Protein AF-A0A7J4HQZ3-F1 (afdb_monomer_lite)

Secondary structure (DSSP, 8-state):
-----------EEESSSSS-EEEEEEEB--TTEEEEEEEEEETTEEEEEEEETT-B-TTEEETTS-TTPBP-PPPBT-EEEEEEES--SEEEEEEEETTSPBPS--EEEEPPSS-------

Foldseek 3Di:
DQDFDFPFPAWDWDVVDVQIKTKTKGAGQDQQFQWKWKWFAADPDIDIDTAGAQDFDQFKDWVVDDRRGGGHDAHNGGMTMMMGGDDGQKIWMWTQGPVRDTDPDIDMDGHDNDPPPPPDD

Radius of gyration: 13.87 Å; chains: 1; bounding box: 31×38×41 Å

pLDDT: mean 76.08, std 18.6, range [30.22, 95.75]

Structure (mmCIF, N/CA/C/O backbone):
data_AF-A0A7J4HQZ3-F1
#
_entry.id   AF-A0A7J4HQZ3-F1
#
loop_
_atom_site.group_PDB
_atom_site.id
_atom_site.type_symbol
_atom_site.label_atom_id
_atom_site.label_alt_id
_atom_site.label_comp_id
_atom_site.label_asym_id
_atom_site.label_entity_id
_atom_site.label_seq_id
_atom_site.pdbx_PDB_ins_code
_atom_site.Cartn_x
_atom_site.Cartn_y
_atom_site.Cartn_z
_atom_site.occupancy
_atom_site.B_iso_or_equiv
_atom_site.auth_seq_id
_atom_site.auth_comp_id
_atom_site.auth_asym_id
_atom_site.auth_atom_id
_atom_site.pdbx_PDB_model_num
ATOM 1 N N . MET A 1 1 ? -3.079 -2.975 22.757 1.00 40.00 1 MET A N 1
ATOM 2 C CA . MET A 1 1 ? -2.138 -3.066 21.624 1.00 40.00 1 MET A CA 1
ATOM 3 C C . MET A 1 1 ? -2.980 -3.379 20.408 1.00 40.00 1 MET A C 1
ATOM 5 O O . MET A 1 1 ? -3.434 -4.507 20.270 1.00 40.00 1 MET A O 1
ATOM 9 N N . GLU A 1 2 ? -3.324 -2.359 19.632 1.00 39.59 2 GLU A N 1
ATOM 10 C CA . GLU A 1 2 ? -4.151 -2.498 18.432 1.00 39.59 2 GLU A CA 1
ATOM 11 C C . GLU A 1 2 ? -3.249 -3.001 17.310 1.00 39.59 2 GLU A C 1
ATOM 13 O O . GLU A 1 2 ? -2.465 -2.250 16.744 1.00 39.59 2 GLU A O 1
ATOM 18 N N . ARG A 1 3 ? -3.268 -4.312 17.083 1.00 42.25 3 ARG A N 1
ATOM 19 C CA . ARG A 1 3 ? -2.377 -4.977 16.138 1.00 42.25 3 ARG A CA 1
ATOM 20 C C . ARG A 1 3 ? -3.155 -5.220 14.851 1.00 42.25 3 ARG A C 1
ATOM 22 O O . ARG A 1 3 ? -4.202 -5.860 14.901 1.00 42.25 3 ARG A O 1
ATOM 29 N N . LEU A 1 4 ? -2.665 -4.732 13.713 1.00 45.31 4 LEU A N 1
ATOM 30 C CA . LEU A 1 4 ? -3.078 -5.311 12.437 1.00 45.31 4 LEU A CA 1
ATOM 31 C C . LEU A 1 4 ? -2.386 -6.663 12.317 1.00 45.31 4 LEU A C 1
ATOM 33 O O . LEU A 1 4 ? -1.161 -6.740 12.385 1.00 45.31 4 LEU A O 1
ATOM 37 N N . HIS A 1 5 ? -3.156 -7.725 12.119 1.00 42.53 5 HIS A N 1
ATOM 38 C CA . HIS A 1 5 ? -2.634 -8.868 11.394 1.00 42.53 5 HIS A CA 1
ATOM 39 C C . HIS A 1 5 ? -2.845 -8.607 9.917 1.00 42.53 5 HIS A C 1
ATOM 41 O O . HIS A 1 5 ? -3.946 -8.772 9.387 1.00 42.53 5 HIS A O 1
ATOM 47 N N . PHE A 1 6 ? -1.769 -8.242 9.234 1.00 47.94 6 PHE A N 1
ATOM 48 C CA . PHE A 1 6 ? -1.767 -8.437 7.809 1.00 47.94 6 PHE A CA 1
ATOM 49 C C . PHE A 1 6 ? -1.599 -9.934 7.546 1.00 47.94 6 PHE A C 1
ATOM 51 O O . PHE A 1 6 ? -0.549 -10.528 7.791 1.00 47.94 6 PHE A O 1
ATOM 58 N N . LEU A 1 7 ? -2.641 -10.564 7.008 1.00 41.91 7 LEU A N 1
ATOM 59 C CA . LEU A 1 7 ? -2.439 -11.771 6.219 1.00 41.91 7 LEU A CA 1
ATOM 60 C C . LEU A 1 7 ? -1.765 -11.316 4.925 1.00 41.91 7 LEU A C 1
ATOM 62 O O . LEU A 1 7 ? -2.428 -11.034 3.929 1.00 41.91 7 LEU A O 1
ATOM 66 N N . LEU A 1 8 ? -0.441 -11.176 4.978 1.00 44.50 8 LEU A N 1
ATOM 67 C CA . LEU A 1 8 ? 0.420 -10.846 3.846 1.00 44.50 8 LEU A CA 1
ATOM 68 C C . LEU A 1 8 ? 0.508 -12.064 2.930 1.00 44.50 8 LEU A C 1
ATOM 70 O O . LEU A 1 8 ? 1.535 -12.723 2.804 1.00 44.50 8 LEU A O 1
ATOM 74 N N . GLY A 1 9 ? -0.633 -12.409 2.340 1.00 43.25 9 GLY A N 1
ATOM 75 C CA . GLY A 1 9 ? -0.758 -13.455 1.349 1.00 43.25 9 GLY A CA 1
ATOM 76 C C . GLY A 1 9 ? -0.069 -13.001 0.074 1.00 43.25 9 GLY A C 1
ATOM 77 O O . GLY A 1 9 ? -0.637 -12.220 -0.683 1.00 43.25 9 GLY A O 1
ATOM 78 N N . TYR A 1 10 ? 1.147 -13.512 -0.115 1.00 45.81 10 TYR A N 1
ATOM 79 C CA . TYR A 1 10 ? 1.877 -13.632 -1.376 1.00 45.81 10 TYR A CA 1
ATOM 80 C C . TYR A 1 10 ? 2.009 -12.326 -2.170 1.00 45.81 10 TYR A C 1
ATOM 82 O O . TYR A 1 10 ? 1.184 -11.993 -3.020 1.00 45.81 10 TYR A O 1
ATOM 90 N N . THR A 1 11 ? 3.110 -11.606 -1.946 1.00 49.81 11 THR A N 1
ATOM 91 C CA . THR A 1 11 ? 3.535 -10.573 -2.894 1.00 49.81 11 THR A CA 1
ATOM 92 C C . THR A 1 11 ? 4.030 -11.240 -4.160 1.00 49.81 11 THR A C 1
ATOM 94 O O . THR A 1 11 ? 4.959 -12.049 -4.118 1.00 49.81 11 THR A O 1
ATOM 97 N N . CYS A 1 12 ? 3.417 -10.881 -5.276 1.00 50.69 12 CYS A N 1
ATOM 98 C CA . CYS A 1 12 ? 3.777 -11.391 -6.580 1.00 50.69 12 CYS A CA 1
ATOM 99 C C . CYS A 1 12 ? 4.230 -10.236 -7.459 1.00 50.69 12 CYS A C 1
ATOM 101 O O . CYS A 1 12 ? 3.428 -9.374 -7.819 1.00 50.69 12 CYS A O 1
ATOM 103 N N . THR A 1 13 ? 5.516 -10.214 -7.794 1.00 52.88 13 THR A N 1
ATOM 104 C CA . THR A 1 13 ? 6.040 -9.365 -8.859 1.00 52.88 13 THR A CA 1
ATOM 105 C C . THR A 1 13 ? 5.859 -10.103 -10.169 1.00 52.88 13 THR A C 1
ATOM 107 O O . THR A 1 13 ? 6.473 -11.145 -10.397 1.00 52.88 13 THR A O 1
ATOM 110 N N . ASN A 1 14 ? 4.999 -9.578 -11.036 1.00 55.34 14 ASN A N 1
ATOM 111 C CA . ASN A 1 14 ? 4.930 -10.066 -12.402 1.00 55.34 14 ASN A CA 1
ATOM 112 C C . ASN A 1 14 ? 5.840 -9.167 -13.245 1.00 55.34 14 ASN A C 1
ATOM 114 O O . ASN A 1 14 ? 5.497 -8.029 -13.555 1.00 55.34 14 ASN A O 1
ATOM 118 N N . ILE A 1 15 ? 7.048 -9.657 -13.523 1.00 53.16 15 ILE A N 1
ATOM 119 C CA . ILE A 1 15 ? 8.062 -8.947 -14.321 1.00 53.16 15 ILE A CA 1
ATOM 120 C C . ILE A 1 15 ? 7.778 -9.124 -15.830 1.00 53.16 15 ILE A C 1
ATOM 122 O O . ILE A 1 15 ? 8.295 -8.371 -16.648 1.00 53.16 15 ILE A O 1
ATOM 126 N N . GLU A 1 16 ? 6.913 -10.078 -16.199 1.00 53.00 16 GLU A N 1
ATOM 127 C CA . GLU A 1 16 ? 6.548 -10.400 -17.589 1.00 53.00 16 GLU A CA 1
ATOM 128 C C . GLU A 1 16 ? 5.474 -9.453 -18.154 1.00 53.00 16 GLU A C 1
ATOM 130 O O . GLU A 1 16 ? 5.270 -9.386 -19.367 1.00 53.00 16 GLU A O 1
ATOM 135 N N . VAL A 1 17 ? 4.767 -8.711 -17.293 1.00 60.19 17 VAL A N 1
ATOM 136 C CA . VAL A 1 17 ? 3.854 -7.649 -17.733 1.00 60.19 17 VAL A CA 1
ATOM 137 C C . VAL A 1 17 ? 4.650 -6.375 -18.004 1.00 60.19 17 VAL A C 1
ATOM 139 O O . VAL A 1 17 ? 5.515 -5.988 -17.226 1.00 60.19 17 VAL A O 1
ATOM 142 N N . SER A 1 18 ? 4.362 -5.721 -19.128 1.00 58.22 18 SER A N 1
ATOM 143 C CA . SER A 1 18 ? 4.899 -4.401 -19.461 1.00 58.22 18 SER A CA 1
ATOM 144 C C . SER A 1 18 ? 3.758 -3.383 -19.381 1.00 58.22 18 SER A C 1
ATOM 146 O O . SER A 1 18 ? 2.871 -3.429 -20.239 1.00 58.22 18 SER A O 1
ATOM 148 N N . PRO A 1 19 ? 3.756 -2.464 -18.399 1.00 69.00 19 PRO A N 1
ATOM 149 C CA . PRO A 1 19 ? 4.788 -2.245 -17.376 1.00 69.00 19 PRO A CA 1
ATOM 150 C C . PRO A 1 19 ? 4.761 -3.293 -16.242 1.00 69.00 19 PRO A C 1
ATOM 152 O O . PRO A 1 19 ? 3.703 -3.880 -15.997 1.00 69.00 19 PRO A O 1
ATOM 155 N N . PRO A 1 20 ? 5.893 -3.513 -15.539 1.00 79.00 20 PRO A N 1
ATOM 156 C CA . PRO A 1 20 ? 5.972 -4.481 -14.447 1.00 79.00 20 PRO A CA 1
ATOM 157 C C . PRO A 1 20 ? 5.061 -4.069 -13.294 1.00 79.00 20 PRO A C 1
ATOM 159 O O . PRO A 1 20 ? 4.883 -2.876 -13.042 1.00 79.00 20 PRO A O 1
ATOM 162 N N . LEU A 1 21 ? 4.499 -5.048 -12.584 1.00 83.50 21 LEU A N 1
ATOM 163 C CA . LEU A 1 21 ? 3.534 -4.807 -11.510 1.00 83.50 21 LEU A CA 1
ATOM 164 C C . LEU A 1 21 ? 3.944 -5.502 -10.213 1.00 83.50 21 LEU A C 1
ATOM 166 O O . LEU A 1 21 ? 4.434 -6.635 -10.223 1.00 83.50 21 LEU A O 1
ATOM 170 N N . THR A 1 22 ? 3.638 -4.849 -9.097 1.00 84.62 22 THR A N 1
ATOM 171 C CA . THR A 1 22 ? 3.772 -5.390 -7.744 1.00 84.62 22 THR A CA 1
ATOM 172 C C . THR A 1 22 ? 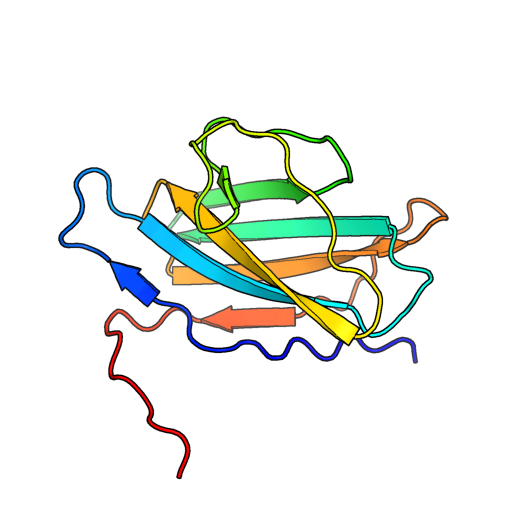2.390 -5.508 -7.113 1.00 84.62 22 THR A C 1
ATOM 174 O O . 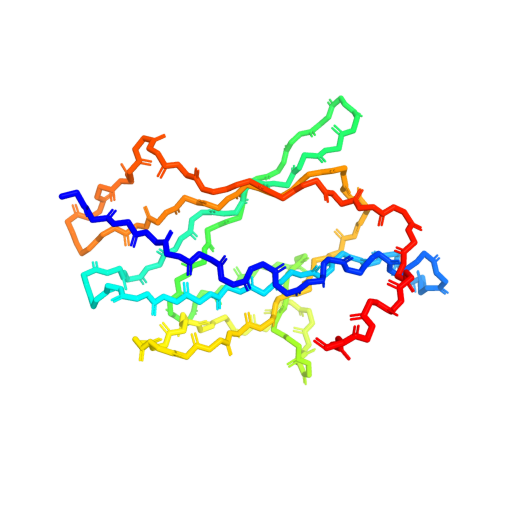THR A 1 22 ? 1.658 -4.524 -7.048 1.00 84.62 22 THR A O 1
ATOM 177 N N . ALA A 1 23 ? 2.023 -6.697 -6.633 1.00 85.19 23 ALA A N 1
ATOM 178 C CA . ALA A 1 23 ? 0.761 -6.916 -5.928 1.00 85.19 23 ALA A CA 1
ATOM 179 C C . ALA A 1 23 ? 0.977 -7.237 -4.442 1.00 85.19 23 ALA A C 1
ATOM 181 O O . ALA A 1 23 ? 1.923 -7.942 -4.093 1.00 85.19 23 ALA A O 1
ATOM 182 N N . PHE A 1 24 ? 0.079 -6.757 -3.581 1.00 83.56 24 PHE A N 1
ATOM 183 C CA . PHE A 1 24 ? 0.043 -7.065 -2.148 1.00 83.56 24 PHE A CA 1
ATOM 184 C C . PHE A 1 24 ? -1.401 -7.078 -1.633 1.00 83.56 24 PHE A C 1
ATOM 186 O O . PHE A 1 24 ? -2.275 -6.411 -2.185 1.00 83.56 24 PHE A O 1
ATOM 193 N N . SER A 1 25 ? -1.659 -7.833 -0.566 1.00 86.00 25 SER A N 1
ATOM 194 C CA . SER A 1 25 ? -2.988 -7.936 0.046 1.00 86.00 25 SER A CA 1
ATOM 195 C C . SER A 1 25 ? -2.996 -7.341 1.448 1.00 86.00 25 SER A C 1
ATOM 197 O O . SER A 1 25 ? -2.055 -7.530 2.216 1.00 86.00 25 SER A O 1
ATOM 199 N N . VAL A 1 26 ? -4.074 -6.633 1.780 1.00 85.62 26 VAL A N 1
ATOM 200 C CA . VAL A 1 26 ? -4.290 -6.009 3.089 1.00 85.62 26 VAL A CA 1
ATOM 201 C C . VAL A 1 26 ? -5.538 -6.602 3.722 1.00 85.62 26 VAL A C 1
ATOM 203 O O . VAL A 1 26 ? -6.586 -6.679 3.077 1.00 85.62 26 VAL A O 1
ATOM 206 N N . ARG A 1 27 ? -5.416 -6.980 4.996 1.00 85.12 27 ARG A N 1
ATOM 207 C CA . ARG A 1 27 ? -6.530 -7.345 5.870 1.00 85.12 27 ARG A CA 1
ATOM 208 C C . ARG A 1 27 ? -6.597 -6.364 7.025 1.00 85.12 27 ARG A C 1
ATOM 210 O O . ARG A 1 27 ? -5.576 -6.078 7.643 1.00 85.12 27 ARG A O 1
ATOM 217 N N . ILE A 1 28 ? -7.795 -5.888 7.328 1.00 83.50 28 ILE A N 1
ATOM 218 C CA . ILE A 1 28 ? -8.043 -5.027 8.482 1.00 83.50 28 ILE A CA 1
ATOM 219 C C . ILE A 1 28 ? -8.751 -5.850 9.554 1.00 83.50 28 ILE A C 1
ATOM 221 O O . ILE A 1 28 ? -9.775 -6.467 9.286 1.00 83.50 28 ILE A O 1
ATOM 225 N N . GLU A 1 29 ? -8.215 -5.871 10.775 1.00 80.25 29 GLU A N 1
ATOM 226 C CA . GLU A 1 29 ? -8.843 -6.558 11.921 1.00 80.25 29 GLU A CA 1
ATOM 227 C C . GLU A 1 29 ? -9.414 -5.589 12.967 1.00 80.25 29 GLU A C 1
ATOM 229 O O . GLU A 1 29 ? -10.106 -6.014 13.888 1.00 80.25 29 GLU A O 1
ATOM 234 N N . ASN A 1 30 ? -9.167 -4.286 12.815 1.00 80.75 30 ASN A N 1
ATOM 235 C CA . ASN A 1 30 ? -9.653 -3.257 13.728 1.00 80.75 30 ASN A CA 1
ATOM 236 C C . ASN A 1 30 ? -10.569 -2.277 12.983 1.00 80.75 30 ASN A C 1
ATOM 238 O O . ASN A 1 30 ? -10.156 -1.664 12.002 1.00 80.75 30 ASN A O 1
ATOM 242 N N . ALA A 1 31 ? -11.796 -2.113 13.484 1.00 81.31 31 ALA A N 1
ATOM 243 C CA . ALA A 1 31 ? -12.805 -1.208 12.931 1.00 81.31 31 ALA A CA 1
ATOM 244 C C . ALA A 1 31 ? -12.409 0.276 12.987 1.00 81.31 31 ALA A C 1
ATOM 246 O O . ALA A 1 31 ? -12.937 1.067 12.219 1.00 81.31 31 ALA A O 1
ATOM 247 N N . ALA A 1 32 ? -11.483 0.656 13.873 1.00 83.81 32 ALA A N 1
ATOM 248 C CA . ALA A 1 32 ? -11.016 2.035 14.003 1.00 83.81 32 ALA A CA 1
ATOM 249 C C . ALA A 1 32 ? -10.119 2.494 12.837 1.00 83.81 32 ALA A C 1
ATOM 251 O O . ALA A 1 32 ? -9.740 3.666 12.778 1.00 83.81 32 ALA A O 1
ATOM 252 N N . ILE A 1 33 ? -9.737 1.578 11.941 1.00 84.62 33 ILE A N 1
ATOM 253 C CA . ILE A 1 33 ? -8.884 1.857 10.786 1.00 84.62 33 ILE A CA 1
ATOM 254 C C . ILE A 1 33 ? -9.763 2.307 9.623 1.00 84.62 33 ILE A C 1
ATOM 256 O O . ILE A 1 33 ? -10.585 1.546 9.120 1.00 84.62 33 ILE A O 1
ATOM 260 N N . THR A 1 34 ? -9.546 3.537 9.168 1.00 88.69 34 THR A N 1
ATOM 261 C CA . THR A 1 34 ? -10.301 4.161 8.069 1.00 88.69 34 THR A CA 1
ATOM 262 C C . THR A 1 34 ? -9.514 4.251 6.770 1.00 88.69 34 THR A C 1
ATOM 264 O O . THR A 1 34 ? -10.056 4.648 5.741 1.00 88.69 34 THR A O 1
ATOM 267 N N . GLY A 1 35 ? -8.235 3.887 6.806 1.00 90.62 35 GLY A N 1
ATOM 268 C CA . GLY A 1 35 ? -7.339 3.899 5.661 1.00 90.62 35 GLY A CA 1
ATOM 269 C C . GLY A 1 35 ? -5.947 3.429 6.051 1.00 90.62 35 GLY A C 1
ATOM 270 O O . GLY A 1 35 ? -5.716 2.969 7.170 1.00 90.62 35 GLY A O 1
ATOM 271 N N . PHE A 1 36 ? -5.003 3.535 5.127 1.00 90.50 36 PHE A N 1
ATOM 272 C CA . PHE A 1 36 ? -3.609 3.188 5.381 1.00 90.50 36 PHE A CA 1
ATOM 273 C C . PHE A 1 36 ? -2.676 3.876 4.385 1.00 90.50 36 PHE A C 1
ATOM 275 O O . PHE A 1 36 ? -3.052 4.165 3.253 1.00 90.50 36 PHE A O 1
ATOM 282 N N . LYS A 1 37 ? -1.439 4.122 4.808 1.00 91.00 37 LYS A N 1
ATOM 283 C CA . LYS A 1 37 ? -0.339 4.547 3.944 1.00 91.00 37 LYS A CA 1
ATOM 284 C C . LYS A 1 37 ? 0.420 3.319 3.474 1.00 91.00 37 LYS A C 1
ATOM 286 O O . LYS A 1 37 ? 0.712 2.438 4.277 1.00 91.00 37 LYS A O 1
ATOM 291 N N . VAL A 1 38 ? 0.777 3.289 2.202 1.00 90.38 38 VAL A N 1
ATOM 292 C CA . VAL A 1 38 ? 1.598 2.245 1.594 1.00 90.38 38 VAL A CA 1
ATOM 293 C C . VAL A 1 38 ? 2.933 2.857 1.202 1.00 90.38 38 VAL A C 1
ATOM 295 O O . VAL A 1 38 ? 3.003 3.643 0.262 1.00 90.38 38 VAL A O 1
ATOM 298 N N . GLY A 1 39 ? 3.990 2.506 1.924 1.00 90.62 39 GLY A N 1
ATOM 299 C CA . GLY A 1 39 ? 5.368 2.753 1.528 1.00 90.62 39 GLY A CA 1
ATOM 300 C C . GLY A 1 39 ? 5.824 1.690 0.535 1.00 90.62 39 GLY A C 1
ATOM 301 O O . GLY A 1 39 ? 5.804 0.503 0.833 1.00 90.62 39 GLY A O 1
ATOM 302 N N . LEU A 1 40 ? 6.246 2.111 -0.647 1.00 90.12 40 LEU A N 1
ATOM 303 C CA . LEU A 1 40 ? 6.810 1.278 -1.699 1.00 90.12 40 LEU A CA 1
ATOM 304 C C . LEU A 1 40 ? 8.297 1.606 -1.795 1.00 90.12 40 LEU A C 1
ATOM 306 O O . LEU A 1 40 ? 8.661 2.740 -2.103 1.00 90.12 40 LEU A O 1
ATOM 310 N N . ILE A 1 41 ? 9.157 0.640 -1.489 1.00 90.25 41 ILE A N 1
ATOM 311 C CA . ILE A 1 41 ? 10.601 0.846 -1.393 1.00 90.25 41 ILE A CA 1
ATOM 312 C C . ILE A 1 41 ? 11.278 0.055 -2.502 1.00 90.25 41 ILE A C 1
ATOM 314 O O . ILE A 1 41 ? 11.121 -1.163 -2.589 1.00 90.25 41 ILE A O 1
ATOM 318 N N . ALA A 1 42 ? 12.049 0.754 -3.325 1.00 88.06 42 ALA A N 1
ATOM 319 C CA . ALA A 1 42 ? 12.951 0.186 -4.313 1.00 88.06 42 ALA A CA 1
ATOM 320 C C . ALA A 1 42 ? 14.387 0.643 -4.016 1.00 88.06 42 ALA A C 1
ATOM 322 O O . ALA A 1 42 ? 14.622 1.565 -3.230 1.00 88.06 42 ALA A O 1
ATOM 323 N N . SER A 1 43 ? 15.373 0.001 -4.636 1.00 81.81 43 SER A N 1
ATOM 324 C CA . SER A 1 43 ? 16.779 0.363 -4.459 1.00 81.81 43 SER A CA 1
ATOM 325 C C . SER A 1 43 ? 17.035 1.846 -4.780 1.00 81.81 43 SER A C 1
ATOM 327 O O . SER A 1 43 ? 17.040 2.263 -5.937 1.00 81.81 43 SER A O 1
ATOM 329 N N . GLY A 1 44 ? 17.235 2.655 -3.735 1.00 81.62 44 GLY A N 1
ATOM 330 C CA . GLY A 1 44 ? 17.522 4.089 -3.838 1.00 81.62 44 GLY A CA 1
ATOM 331 C C . GLY A 1 44 ? 16.305 5.015 -3.961 1.00 81.62 44 GLY A C 1
ATOM 332 O O . GLY A 1 44 ? 16.500 6.226 -4.052 1.00 81.62 44 GLY A O 1
ATOM 333 N N . SER A 1 45 ? 15.071 4.500 -3.934 1.00 86.69 45 SER A N 1
ATOM 334 C CA . SER A 1 45 ? 13.861 5.329 -3.978 1.00 86.69 45 SER A CA 1
ATOM 335 C C . SER A 1 45 ? 12.736 4.785 -3.100 1.00 86.69 45 SER A C 1
ATOM 337 O O . SER A 1 45 ? 12.610 3.584 -2.860 1.00 86.69 45 SER A O 1
ATOM 339 N N . SER A 1 46 ? 11.893 5.691 -2.611 1.00 89.75 46 SER A N 1
ATOM 340 C CA . SER A 1 46 ? 10.656 5.337 -1.928 1.00 89.75 46 SER A CA 1
ATOM 341 C C . SER A 1 46 ? 9.499 6.180 -2.447 1.00 89.75 46 SER A C 1
ATOM 343 O O . SER A 1 46 ? 9.653 7.345 -2.815 1.00 89.75 46 SER A O 1
ATOM 345 N N . THR A 1 47 ? 8.325 5.570 -2.507 1.00 91.69 47 THR A N 1
ATOM 346 C CA . THR A 1 47 ? 7.067 6.226 -2.861 1.00 91.69 47 THR A CA 1
ATOM 347 C C . THR A 1 47 ? 6.054 5.901 -1.783 1.00 91.69 47 THR A C 1
ATOM 349 O O . THR A 1 47 ? 6.021 4.779 -1.293 1.00 91.69 47 THR A O 1
ATOM 352 N N . VAL A 1 48 ? 5.241 6.875 -1.389 1.00 92.19 48 VAL A N 1
ATOM 353 C CA . VAL A 1 48 ? 4.174 6.663 -0.410 1.00 92.19 48 VAL A CA 1
ATOM 354 C C . VAL A 1 48 ? 2.843 6.947 -1.081 1.00 92.19 48 VAL A C 1
ATOM 356 O O . VAL A 1 48 ? 2.683 7.992 -1.709 1.00 92.19 48 VAL A O 1
ATOM 359 N N . ILE A 1 49 ? 1.903 6.017 -0.948 1.00 92.94 49 ILE A N 1
ATOM 360 C CA . ILE A 1 49 ? 0.543 6.149 -1.463 1.00 92.94 49 ILE A CA 1
ATOM 361 C C . ILE A 1 49 ? -0.430 6.088 -0.292 1.00 92.94 49 ILE A C 1
ATOM 363 O O . ILE A 1 49 ? -0.392 5.155 0.507 1.00 92.94 49 ILE A O 1
ATOM 367 N N . ASP A 1 50 ? -1.312 7.077 -0.204 1.00 92.62 50 ASP A N 1
ATOM 368 C CA . ASP A 1 50 ? -2.402 7.082 0.765 1.00 92.62 50 ASP A CA 1
ATOM 369 C C . ASP A 1 50 ? -3.606 6.334 0.185 1.00 92.62 50 ASP A C 1
ATOM 371 O O . ASP A 1 50 ? -4.086 6.655 -0.903 1.00 92.62 50 ASP A O 1
ATOM 375 N N . VAL A 1 51 ? -4.097 5.337 0.919 1.00 93.19 51 VAL A N 1
ATOM 376 C CA . VAL A 1 51 ? -5.302 4.583 0.575 1.00 93.19 51 VAL A CA 1
ATOM 377 C C . VAL A 1 51 ? -6.414 4.958 1.539 1.00 93.19 51 VAL A C 1
ATOM 379 O O . VAL A 1 51 ? -6.330 4.731 2.748 1.00 93.19 51 VAL A O 1
ATOM 382 N N . SER A 1 52 ? -7.472 5.520 0.973 1.00 94.12 52 SER A N 1
ATOM 383 C CA . SER A 1 52 ? -8.701 5.904 1.653 1.00 94.12 52 SER A CA 1
ATOM 384 C C . SER A 1 52 ? -9.905 5.517 0.799 1.00 94.12 52 SER A C 1
ATOM 386 O O . SER A 1 52 ? -9.782 5.290 -0.408 1.00 94.12 52 SER A O 1
ATOM 388 N N . GLU A 1 53 ? -11.075 5.428 1.427 1.00 94.19 53 GLU A N 1
ATOM 389 C CA . GLU A 1 53 ? -12.314 5.093 0.728 1.00 94.19 53 GLU A CA 1
ATOM 390 C C . GLU A 1 53 ? -12.642 6.146 -0.342 1.00 94.19 53 GLU A C 1
ATOM 392 O O . GLU A 1 53 ? -12.717 7.341 -0.049 1.00 94.19 53 GLU A O 1
ATOM 397 N N . GLY A 1 54 ? -12.806 5.710 -1.594 1.00 93.88 54 GLY A N 1
ATOM 398 C CA . GLY A 1 54 ? -13.039 6.596 -2.737 1.00 93.88 54 GLY A CA 1
ATOM 399 C C . GLY A 1 54 ? -11.812 7.404 -3.184 1.00 93.88 54 GLY A C 1
ATOM 400 O O . GLY A 1 54 ? -11.940 8.262 -4.058 1.00 93.88 54 GLY A O 1
ATOM 401 N N . GLY A 1 55 ? -10.628 7.155 -2.614 1.00 93.88 55 GLY A N 1
ATOM 402 C CA . GLY A 1 55 ? -9.366 7.731 -3.084 1.00 93.88 55 GLY A CA 1
ATOM 403 C C . GLY A 1 55 ? -8.948 7.168 -4.446 1.00 93.88 55 GLY A C 1
ATOM 404 O O . GLY A 1 55 ? -9.489 6.171 -4.909 1.00 93.88 55 GLY A O 1
ATOM 405 N N . SER A 1 56 ? -7.972 7.784 -5.109 1.00 94.94 56 SER A N 1
ATOM 406 C CA . SER A 1 56 ? -7.384 7.244 -6.344 1.00 94.94 56 SER A CA 1
ATOM 407 C C . SER A 1 56 ? -5.913 7.627 -6.453 1.00 94.94 56 SER A C 1
ATOM 409 O O . SER A 1 56 ? -5.473 8.629 -5.888 1.00 94.94 56 SER A O 1
ATOM 411 N N . ASN A 1 57 ? -5.144 6.815 -7.174 1.00 94.88 57 ASN A N 1
ATOM 412 C CA . ASN A 1 57 ? -3.745 7.079 -7.480 1.00 94.88 57 ASN A CA 1
ATOM 413 C C . ASN A 1 57 ? -3.423 6.492 -8.861 1.00 94.88 57 ASN A C 1
ATOM 415 O O . ASN A 1 57 ? -3.793 5.354 -9.137 1.00 94.88 57 ASN A O 1
ATOM 419 N N . SER A 1 58 ? -2.749 7.258 -9.724 1.00 94.25 58 SER A N 1
ATOM 420 C CA . SER A 1 58 ? -2.448 6.872 -11.114 1.00 94.25 58 SER A CA 1
ATOM 421 C C . SER A 1 58 ? -1.674 5.563 -11.247 1.00 94.25 58 SER A C 1
ATOM 423 O O . SER A 1 58 ? -1.811 4.869 -12.252 1.00 94.25 58 SER A O 1
ATOM 425 N N . ASP A 1 59 ? -0.887 5.224 -10.231 1.00 91.75 59 ASP A N 1
ATOM 426 C CA . ASP A 1 59 ? 0.032 4.093 -10.225 1.00 91.75 59 ASP A CA 1
ATOM 427 C C . ASP A 1 59 ? -0.490 2.920 -9.397 1.00 91.75 59 ASP A C 1
ATOM 429 O O . ASP A 1 59 ? 0.222 1.935 -9.221 1.00 91.75 59 ASP A O 1
ATOM 433 N N . MET A 1 60 ? -1.722 3.001 -8.886 1.00 93.19 60 MET A N 1
ATOM 434 C CA . MET A 1 60 ? -2.323 1.979 -8.037 1.00 93.19 60 MET A CA 1
ATOM 435 C C . MET A 1 60 ? -3.729 1.608 -8.498 1.00 93.19 60 MET A C 1
ATOM 437 O O . MET A 1 60 ? -4.495 2.426 -9.007 1.00 93.19 60 MET A O 1
ATOM 441 N N . LYS A 1 61 ? -4.089 0.346 -8.267 1.00 93.50 61 LYS A N 1
ATOM 442 C CA . LYS A 1 61 ? -5.440 -0.175 -8.454 1.00 93.50 61 LYS A CA 1
ATOM 443 C C . LYS A 1 61 ? -5.761 -1.295 -7.485 1.00 93.50 61 LYS A C 1
ATOM 445 O O . LYS A 1 61 ? -4.870 -1.916 -6.908 1.00 93.50 61 LYS A O 1
ATOM 450 N N . MET A 1 62 ? -7.043 -1.616 -7.378 1.00 92.69 62 MET A N 1
ATOM 451 C CA . MET A 1 62 ? -7.481 -2.888 -6.807 1.00 92.69 62 MET A CA 1
ATOM 452 C C . MET A 1 62 ? -7.376 -4.004 -7.851 1.00 92.69 62 MET A C 1
ATOM 454 O O . MET A 1 62 ? -7.484 -3.767 -9.058 1.00 92.69 62 MET A O 1
ATOM 458 N N . TYR A 1 63 ? -7.154 -5.237 -7.401 1.00 88.81 63 TYR A N 1
ATOM 459 C CA . TYR A 1 63 ? -7.177 -6.400 -8.284 1.00 88.81 63 TYR A CA 1
ATOM 460 C C . TYR A 1 63 ? -8.522 -6.484 -9.026 1.00 88.81 63 TYR A C 1
ATOM 462 O O . TYR A 1 63 ? -9.582 -6.360 -8.418 1.00 88.81 63 TYR A O 1
ATOM 470 N N . GLY A 1 64 ? -8.475 -6.664 -10.349 1.00 86.50 64 GLY A N 1
ATOM 471 C CA . GLY A 1 64 ? -9.662 -6.655 -11.213 1.00 86.50 64 GLY A CA 1
ATOM 472 C C . GLY A 1 64 ? -10.174 -5.268 -11.631 1.00 86.50 64 GLY A C 1
ATOM 473 O O . GLY A 1 64 ? -11.112 -5.209 -12.417 1.00 86.50 64 GLY A O 1
ATOM 474 N N . ALA A 1 65 ? -9.561 -4.174 -11.163 1.00 91.12 65 ALA A N 1
ATOM 475 C CA . ALA A 1 65 ? -9.885 -2.807 -11.578 1.00 91.12 65 ALA A CA 1
ATOM 476 C C . ALA A 1 65 ? -8.862 -2.234 -12.584 1.00 91.12 65 ALA A C 1
ATOM 478 O O . ALA A 1 65 ? -7.848 -2.872 -12.909 1.00 91.12 65 ALA A O 1
ATOM 479 N N . ASP A 1 66 ? -9.125 -1.011 -13.047 1.00 90.81 66 ASP A N 1
ATOM 480 C CA . ASP A 1 66 ? -8.233 -0.201 -13.884 1.00 90.81 66 ASP A CA 1
ATOM 481 C C . ASP A 1 66 ? -7.247 0.628 -13.038 1.00 90.81 66 ASP A C 1
ATOM 483 O O . ASP A 1 66 ? -7.548 1.001 -11.902 1.00 90.81 66 ASP A O 1
ATOM 487 N N . MET A 1 67 ? -6.057 0.918 -13.585 1.00 91.44 67 MET A N 1
ATOM 488 C CA . MET A 1 67 ? -5.096 1.849 -12.961 1.00 91.44 67 MET A CA 1
ATOM 489 C C . MET A 1 67 ? -5.702 3.246 -12.826 1.00 91.44 67 MET A C 1
ATOM 491 O O . MET A 1 67 ? -6.373 3.714 -13.744 1.00 91.44 67 MET A O 1
ATOM 495 N N . GLY A 1 68 ? -5.486 3.908 -11.684 1.00 93.06 68 GLY A N 1
ATOM 496 C CA . GLY A 1 68 ? -6.129 5.195 -11.397 1.00 93.06 68 GLY A CA 1
ATOM 497 C C . GLY A 1 68 ? -7.598 5.086 -10.984 1.00 93.06 68 GLY A C 1
ATOM 498 O O . GLY A 1 68 ? -8.233 6.111 -10.740 1.00 93.06 68 GLY A O 1
ATOM 499 N N . GLY A 1 69 ? -8.147 3.870 -10.898 1.00 93.19 69 GLY A N 1
ATOM 500 C CA . GLY A 1 69 ? -9.498 3.635 -10.407 1.00 93.19 69 GLY A CA 1
ATOM 501 C C . GLY A 1 69 ? -9.668 4.004 -8.931 1.00 93.19 69 GLY A C 1
ATOM 502 O O . GLY A 1 69 ? -8.698 4.170 -8.187 1.00 93.19 69 GLY A O 1
ATOM 503 N N . LEU A 1 70 ? -10.929 4.105 -8.502 1.00 95.75 70 LEU A N 1
ATOM 504 C CA . LEU A 1 70 ? -11.254 4.338 -7.097 1.00 95.75 70 LEU A CA 1
ATOM 505 C C . LEU A 1 70 ? -10.761 3.170 -6.238 1.00 95.75 70 LEU A C 1
ATOM 507 O O . LEU A 1 70 ? -10.976 2.004 -6.566 1.00 95.75 70 LEU A O 1
ATOM 511 N N . LEU A 1 71 ? -10.118 3.501 -5.128 1.00 95.06 71 LEU A N 1
ATOM 512 C CA . LEU A 1 71 ? -9.669 2.578 -4.104 1.00 95.06 71 LEU A CA 1
ATOM 513 C C . LEU A 1 71 ? -10.741 2.475 -3.021 1.00 95.06 71 LEU A C 1
ATOM 515 O O . LEU A 1 71 ? -11.478 3.422 -2.749 1.00 95.06 71 LEU A O 1
ATOM 519 N N . SER A 1 72 ? -10.820 1.308 -2.396 1.00 94.69 72 SER A N 1
ATOM 520 C CA . SER A 1 72 ? -11.693 1.086 -1.248 1.00 94.69 72 SER A CA 1
ATOM 521 C C . SER A 1 72 ? -10.916 0.382 -0.157 1.00 94.69 72 SER A C 1
ATOM 523 O O . SER A 1 72 ? -10.076 -0.470 -0.440 1.00 94.69 72 SER A O 1
ATOM 525 N N . VAL A 1 73 ? -11.205 0.720 1.089 1.00 92.19 73 VAL A N 1
ATOM 526 C CA . VAL A 1 73 ? -10.535 0.158 2.258 1.00 92.19 73 VAL A CA 1
ATOM 527 C C . VAL A 1 73 ? -11.205 -1.186 2.596 1.00 92.19 73 VAL A C 1
ATOM 529 O O . VAL A 1 73 ? -12.413 -1.335 2.386 1.00 92.19 73 VAL A O 1
ATOM 532 N N . PRO A 1 74 ? -10.469 -2.235 3.014 1.00 90.38 74 PRO A N 1
ATOM 533 C CA . PRO A 1 74 ? -11.091 -3.489 3.434 1.00 90.38 74 PRO A CA 1
ATOM 534 C C . PRO A 1 74 ? -11.959 -3.265 4.672 1.00 90.38 74 PRO A C 1
ATOM 536 O O . PRO A 1 74 ? -11.533 -2.591 5.608 1.00 90.38 74 PRO A O 1
ATOM 539 N N . GLY A 1 75 ? -13.146 -3.866 4.714 1.00 88.94 75 GLY A N 1
ATOM 540 C CA . GLY A 1 75 ? -13.899 -3.974 5.958 1.00 88.94 75 GLY A CA 1
ATOM 541 C C . GLY A 1 75 ? -13.178 -4.850 6.989 1.00 88.94 75 GLY A C 1
ATOM 542 O O . GLY A 1 75 ? -12.214 -5.559 6.688 1.00 88.94 75 GLY A O 1
ATOM 543 N N . VAL A 1 76 ? -13.669 -4.840 8.229 1.00 86.75 76 VAL A N 1
ATOM 544 C CA . VAL A 1 76 ? -13.124 -5.698 9.292 1.00 86.75 76 VAL A CA 1
ATOM 545 C C . VAL A 1 76 ? -13.261 -7.170 8.906 1.00 86.75 76 VAL A C 1
ATOM 547 O O . VAL A 1 76 ? -14.354 -7.662 8.641 1.00 86.75 76 VAL A O 1
ATOM 550 N N . GLY A 1 77 ? -12.137 -7.880 8.898 1.00 82.31 77 GLY A N 1
ATOM 551 C CA . GLY A 1 77 ? -12.036 -9.279 8.506 1.00 82.31 77 GLY A CA 1
ATOM 552 C C . GLY A 1 77 ? -11.911 -9.505 6.998 1.00 82.31 77 GLY A C 1
ATOM 553 O O . GLY A 1 77 ? -11.521 -10.613 6.616 1.00 82.31 77 GLY A O 1
ATOM 554 N N . GLU A 1 78 ? -12.165 -8.489 6.167 1.00 85.12 78 GLU A N 1
ATOM 555 C CA . GLU A 1 78 ? -12.042 -8.559 4.710 1.00 85.12 78 GLU A CA 1
ATOM 556 C C . GLU A 1 78 ? -10.587 -8.455 4.254 1.00 85.12 78 GLU A C 1
ATOM 558 O O . GLU A 1 78 ? -9.749 -7.817 4.893 1.00 85.12 78 GLU A O 1
ATOM 563 N N . VAL A 1 79 ? -10.302 -9.056 3.100 1.00 85.69 79 VAL A N 1
ATOM 564 C CA . VAL A 1 79 ? -9.007 -8.964 2.425 1.00 85.69 79 VAL A CA 1
ATOM 565 C C . VAL A 1 79 ? -9.217 -8.285 1.081 1.00 85.69 79 VAL A C 1
ATOM 567 O O . VAL A 1 79 ? -10.077 -8.708 0.310 1.00 85.69 79 VAL A O 1
ATOM 570 N N . LYS A 1 80 ? -8.412 -7.264 0.775 1.00 89.38 80 LYS A N 1
ATOM 571 C CA . LYS A 1 80 ? -8.344 -6.689 -0.576 1.00 89.38 80 LYS A CA 1
ATOM 572 C C . LYS A 1 80 ? -6.923 -6.733 -1.100 1.00 89.38 80 LYS A C 1
ATOM 574 O O . LYS A 1 80 ? -5.971 -6.479 -0.363 1.00 89.38 80 LYS A O 1
ATOM 579 N N . THR A 1 81 ? -6.801 -7.045 -2.383 1.00 88.94 81 THR A N 1
ATOM 580 C CA . THR A 1 81 ? -5.527 -7.076 -3.097 1.00 88.94 81 THR A CA 1
ATOM 581 C C . THR A 1 81 ? -5.378 -5.810 -3.921 1.00 88.94 81 THR A C 1
ATOM 583 O O . THR A 1 81 ? -6.272 -5.445 -4.688 1.00 88.94 81 THR A O 1
ATOM 586 N N . TYR A 1 82 ? -4.225 -5.173 -3.786 1.00 89.56 82 TYR A N 1
ATOM 587 C CA . TYR A 1 82 ? -3.840 -3.988 -4.528 1.00 89.56 82 TYR A CA 1
ATOM 588 C C . TYR A 1 82 ? -2.679 -4.309 -5.446 1.00 89.56 82 TYR A C 1
ATOM 590 O O . TYR A 1 82 ? -1.854 -5.177 -5.159 1.00 89.56 82 TYR A O 1
ATOM 598 N N . VAL A 1 83 ? -2.633 -3.598 -6.560 1.00 89.62 83 VAL A N 1
ATOM 599 C CA . VAL A 1 83 ? -1.601 -3.715 -7.577 1.00 89.62 83 VAL A CA 1
ATOM 600 C C . VAL A 1 83 ? -1.058 -2.324 -7.837 1.00 89.62 83 VAL A C 1
ATOM 602 O O . VAL A 1 83 ? -1.835 -1.400 -8.068 1.00 89.62 83 VAL A O 1
ATOM 605 N N . VAL A 1 84 ? 0.261 -2.188 -7.811 1.00 90.12 84 VAL A N 1
ATOM 606 C CA . VAL A 1 84 ? 0.964 -0.947 -8.124 1.00 90.12 84 VAL A CA 1
ATOM 607 C C . VAL A 1 84 ? 1.868 -1.134 -9.334 1.00 90.12 84 VAL A C 1
ATOM 609 O O . VAL A 1 84 ? 2.435 -2.212 -9.542 1.00 90.12 84 VAL A O 1
ATOM 612 N N . SER A 1 85 ? 1.979 -0.086 -10.142 1.00 89.12 85 SER A N 1
ATOM 613 C CA . SER A 1 85 ? 2.908 -0.014 -11.264 1.00 89.12 85 SER A CA 1
ATOM 614 C C . SER A 1 85 ? 4.339 0.083 -10.746 1.00 89.12 85 SER A C 1
ATOM 616 O O . SER A 1 85 ? 4.654 0.952 -9.940 1.00 89.12 85 SER A O 1
ATOM 618 N N . GLY A 1 86 ? 5.217 -0.794 -11.224 1.00 85.62 86 GLY A N 1
ATOM 619 C CA . GLY A 1 86 ? 6.624 -0.841 -10.843 1.00 85.62 86 GLY A CA 1
ATOM 620 C C . GLY A 1 86 ? 7.028 -2.107 -10.091 1.00 85.62 86 GLY A C 1
ATOM 621 O O . GLY A 1 86 ? 6.208 -2.933 -9.677 1.00 85.62 86 GLY A O 1
ATOM 622 N N . VAL A 1 87 ? 8.342 -2.249 -9.929 1.00 82.88 87 VAL A N 1
ATOM 623 C CA . VAL A 1 87 ? 8.985 -3.304 -9.142 1.0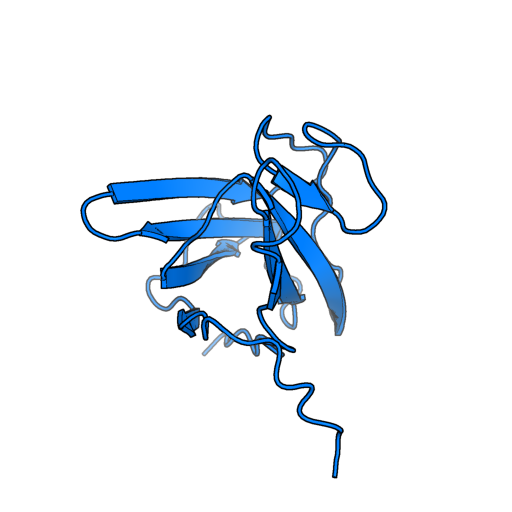0 82.88 87 VAL A CA 1
ATOM 624 C C . VAL A 1 87 ? 9.516 -2.676 -7.866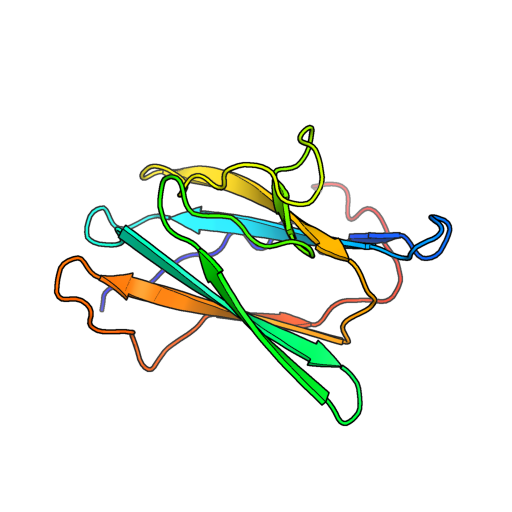 1.00 82.88 87 VAL A C 1
ATOM 626 O O . VAL A 1 87 ? 10.296 -1.726 -7.926 1.00 82.88 87 VAL A O 1
ATOM 629 N N . TYR A 1 88 ? 9.110 -3.230 -6.731 1.00 85.00 88 TYR A N 1
ATOM 630 C CA . TYR A 1 88 ? 9.560 -2.790 -5.418 1.00 85.00 88 TYR A CA 1
ATOM 631 C C . TYR A 1 88 ? 10.196 -3.958 -4.666 1.00 85.00 88 TYR A C 1
ATOM 633 O O . TYR A 1 88 ? 9.795 -5.108 -4.827 1.00 85.00 88 TYR A O 1
ATOM 641 N N . ASP A 1 89 ? 11.190 -3.653 -3.839 1.00 83.25 89 ASP A N 1
ATOM 642 C CA . ASP A 1 89 ? 11.888 -4.619 -2.988 1.00 83.25 89 ASP A CA 1
ATOM 643 C C . ASP A 1 89 ? 11.109 -4.879 -1.692 1.00 83.25 89 ASP A C 1
ATOM 645 O O . ASP A 1 89 ? 11.210 -5.944 -1.072 1.00 83.25 89 ASP A O 1
ATOM 649 N N . ARG A 1 90 ? 10.342 -3.880 -1.244 1.00 83.62 90 ARG A N 1
ATOM 650 C CA . ARG A 1 90 ? 9.570 -3.935 -0.006 1.00 83.62 90 ARG A CA 1
ATOM 651 C C . ARG A 1 90 ? 8.321 -3.072 -0.092 1.00 83.62 90 ARG A C 1
ATOM 653 O O . ARG A 1 90 ? 8.342 -1.992 -0.678 1.00 83.62 90 ARG A O 1
ATOM 660 N N . VAL A 1 91 ? 7.266 -3.547 0.556 1.00 86.06 91 VAL A N 1
ATOM 661 C CA . VAL A 1 91 ? 6.052 -2.778 0.831 1.00 86.06 91 VAL A CA 1
ATOM 662 C C . VAL A 1 91 ? 5.895 -2.656 2.339 1.00 86.06 91 VAL A C 1
ATOM 664 O O . VAL A 1 91 ? 6.009 -3.645 3.058 1.00 86.06 91 VAL A O 1
ATOM 667 N N . GLU A 1 92 ? 5.649 -1.447 2.814 1.00 86.94 92 GLU A N 1
ATOM 668 C CA . GLU A 1 92 ? 5.366 -1.126 4.209 1.00 86.94 92 GLU A CA 1
ATOM 669 C C . GLU A 1 92 ? 3.960 -0.546 4.284 1.00 86.94 92 GLU A C 1
ATOM 671 O O . GLU A 1 92 ? 3.586 0.277 3.451 1.00 86.94 92 GLU A O 1
ATOM 676 N N . VAL A 1 93 ? 3.157 -0.986 5.247 1.00 86.38 93 VAL A N 1
ATOM 677 C CA . VAL A 1 93 ? 1.781 -0.514 5.387 1.00 86.38 93 VAL A CA 1
ATOM 678 C C . VAL A 1 93 ? 1.551 0.017 6.791 1.00 86.38 93 VAL A C 1
ATOM 680 O O . VAL A 1 93 ? 1.756 -0.682 7.783 1.00 86.38 93 VAL A O 1
ATOM 683 N N . PHE A 1 94 ? 1.087 1.262 6.854 1.00 86.38 94 PHE A N 1
ATOM 684 C CA . PHE A 1 94 ? 0.848 1.992 8.092 1.00 86.38 94 PHE A CA 1
ATOM 685 C C . PHE A 1 94 ? -0.634 2.349 8.196 1.00 86.38 94 PHE A C 1
ATOM 687 O O . PHE A 1 94 ? -1.140 3.076 7.340 1.00 86.38 94 PHE A O 1
ATOM 694 N N . PRO A 1 95 ? -1.365 1.865 9.207 1.00 84.25 95 PRO A N 1
ATOM 695 C CA . PRO A 1 95 ? -2.785 2.160 9.341 1.00 84.25 95 PRO A CA 1
ATOM 696 C C . PRO A 1 95 ? -3.031 3.631 9.682 1.00 84.25 95 PRO A C 1
ATOM 698 O O . PRO A 1 95 ? -2.267 4.251 10.423 1.00 84.25 95 PRO A O 1
ATOM 701 N N . ILE A 1 96 ? -4.144 4.162 9.187 1.00 87.06 96 ILE A N 1
ATOM 702 C CA . ILE A 1 96 ? -4.685 5.467 9.560 1.00 87.06 96 ILE A CA 1
ATOM 703 C C . ILE A 1 96 ? -5.946 5.216 10.386 1.00 87.06 96 ILE A C 1
ATOM 705 O O . ILE A 1 96 ? -6.879 4.552 9.930 1.00 87.06 96 ILE A O 1
ATOM 709 N N . LEU A 1 97 ? -5.960 5.730 11.614 1.00 83.06 97 LEU A N 1
ATOM 710 C CA . LEU A 1 97 ? -7.114 5.653 12.507 1.00 83.06 97 LEU A CA 1
ATOM 711 C C . LEU A 1 97 ? -8.137 6.753 12.183 1.00 83.06 97 LEU A C 1
ATOM 713 O O . LEU A 1 97 ? -7.773 7.788 11.627 1.00 83.06 97 LEU A O 1
ATOM 717 N N . GLU A 1 98 ? -9.383 6.609 12.647 1.00 78.44 98 GLU A N 1
ATOM 718 C CA . GLU A 1 98 ? -10.419 7.666 12.586 1.00 78.44 98 GLU A CA 1
ATOM 719 C C . GLU A 1 98 ? -9.932 9.031 13.103 1.00 78.44 98 GLU A C 1
ATOM 721 O O . GLU A 1 98 ? -10.312 10.079 12.589 1.00 78.44 98 GLU A O 1
ATOM 726 N N . SER A 1 99 ? -9.040 9.024 14.097 1.00 74.69 99 SER A N 1
ATOM 727 C CA . SER A 1 99 ? -8.427 10.238 14.653 1.00 74.69 99 SER A CA 1
ATOM 728 C C . SER A 1 99 ? -7.427 10.937 13.716 1.00 74.69 99 SER A C 1
ATOM 730 O O . SER A 1 99 ? -6.844 11.950 14.099 1.00 74.69 99 SER A O 1
ATOM 732 N N . GLY A 1 100 ? -7.163 10.385 12.527 1.00 69.25 100 GLY A N 1
ATOM 733 C 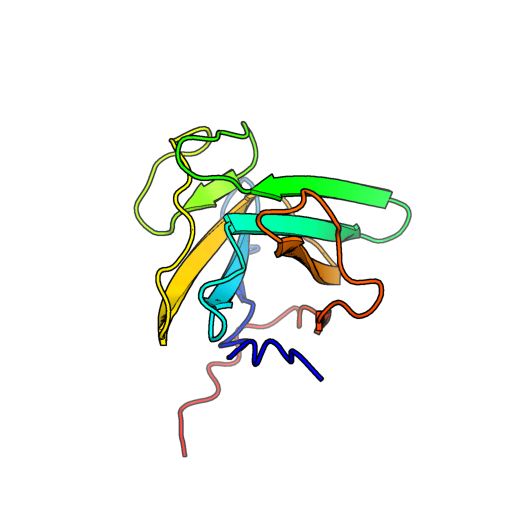CA . GLY A 1 100 ? -6.125 10.834 11.593 1.00 69.25 100 GLY A CA 1
ATOM 734 C C . GLY A 1 100 ? -4.701 10.465 12.024 1.00 69.25 100 GLY A C 1
ATOM 735 O O . GLY A 1 100 ? -3.741 10.742 11.306 1.00 69.25 100 GLY A O 1
ATOM 736 N N . ARG A 1 101 ? -4.540 9.829 13.191 1.00 74.69 101 ARG A N 1
ATOM 737 C CA . ARG A 1 101 ? -3.244 9.355 13.682 1.00 74.69 101 ARG A CA 1
ATOM 738 C C . ARG A 1 101 ? -2.811 8.124 12.894 1.00 74.69 101 ARG A C 1
ATOM 740 O O . ARG A 1 101 ? -3.608 7.219 12.654 1.00 74.69 101 ARG A O 1
ATOM 747 N N . THR A 1 102 ? -1.538 8.097 12.523 1.00 70.31 102 THR A N 1
ATOM 748 C CA . THR A 1 102 ? -0.873 6.913 11.971 1.00 70.31 102 THR A CA 1
ATOM 749 C C . THR A 1 102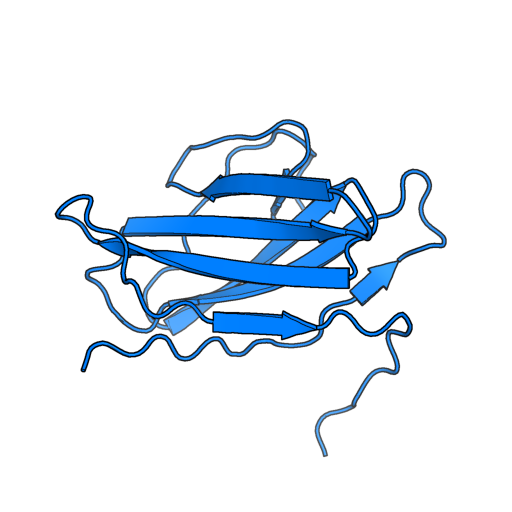 ? -0.174 6.183 13.115 1.00 70.31 102 THR A C 1
ATOM 751 O O . THR A 1 102 ? 0.403 6.839 13.984 1.00 70.31 102 THR A O 1
ATOM 754 N N . CYS A 1 103 ? -0.257 4.855 13.164 1.00 66.69 103 CYS A N 1
ATOM 755 C CA . CYS A 1 103 ? 0.525 4.080 14.130 1.00 66.69 103 CYS A CA 1
ATOM 756 C C . CYS A 1 103 ? 2.012 4.107 13.740 1.00 66.69 103 CYS A C 1
ATOM 758 O O . CYS A 1 103 ? 2.331 3.938 12.565 1.00 66.69 103 CYS A O 1
ATOM 760 N N . ASP A 1 104 ? 2.909 4.291 14.716 1.00 60.00 104 ASP A N 1
ATOM 761 C CA . ASP A 1 104 ? 4.363 4.183 14.503 1.00 60.00 104 ASP A CA 1
ATOM 762 C C . ASP A 1 104 ? 4.790 2.742 14.155 1.00 60.00 104 ASP A C 1
ATOM 764 O O . ASP A 1 104 ? 5.765 2.534 13.434 1.00 60.00 104 ASP A O 1
ATOM 768 N N . ASP A 1 105 ? 4.026 1.748 14.619 1.00 59.66 105 ASP A N 1
ATOM 769 C CA . ASP A 1 105 ? 4.174 0.343 14.241 1.00 59.66 105 ASP A CA 1
ATOM 770 C C . ASP A 1 105 ? 3.372 0.047 12.959 1.00 59.66 105 ASP A C 1
ATOM 772 O O . ASP A 1 105 ? 2.139 -0.034 12.976 1.00 59.66 105 ASP A O 1
ATOM 776 N N . GLY A 1 106 ? 4.086 -0.110 11.842 1.00 60.09 106 GLY A N 1
ATOM 777 C CA . GLY A 1 106 ? 3.566 -0.625 10.571 1.00 60.09 106 GLY A CA 1
ATOM 778 C C . GLY A 1 106 ? 3.967 -2.083 10.335 1.00 60.09 106 GLY A C 1
ATOM 779 O O . GLY A 1 106 ? 4.860 -2.610 11.000 1.00 60.09 106 GLY A O 1
ATOM 780 N N . ASP A 1 107 ? 3.323 -2.737 9.371 1.00 67.44 107 ASP A N 1
ATOM 781 C CA . ASP A 1 107 ? 3.743 -4.065 8.909 1.00 67.44 107 ASP A CA 1
ATOM 782 C C . ASP A 1 107 ? 4.573 -3.937 7.628 1.00 67.44 107 ASP A C 1
ATOM 784 O O . ASP A 1 107 ? 4.375 -3.012 6.836 1.00 67.44 107 ASP A O 1
ATOM 788 N N . SER A 1 108 ? 5.523 -4.846 7.419 1.00 62.84 108 SER A N 1
ATOM 789 C CA . SER A 1 108 ? 6.437 -4.790 6.277 1.00 62.84 108 SER A CA 1
ATOM 790 C C . SER A 1 108 ? 6.578 -6.144 5.599 1.00 62.84 108 SER A C 1
ATOM 792 O O . SER A 1 108 ? 6.771 -7.175 6.243 1.00 62.84 108 SER A O 1
ATOM 794 N N . ILE A 1 109 ? 6.546 -6.130 4.270 1.00 70.38 109 ILE A N 1
ATOM 795 C CA . ILE A 1 109 ? 6.699 -7.313 3.431 1.00 70.38 109 ILE A CA 1
ATOM 796 C C . ILE A 1 109 ? 7.912 -7.109 2.543 1.00 70.38 109 ILE A C 1
ATOM 798 O O . ILE A 1 109 ? 7.975 -6.145 1.780 1.00 70.38 109 ILE A O 1
ATOM 802 N N . LYS A 1 110 ? 8.858 -8.045 2.586 1.00 69.88 110 LYS A N 1
ATOM 803 C CA . LYS A 1 110 ? 9.893 -8.133 1.552 1.00 69.88 110 LYS A CA 1
ATOM 804 C C . LYS A 1 110 ? 9.309 -8.838 0.340 1.00 69.88 110 LYS A C 1
ATOM 806 O O . LYS A 1 110 ? 8.765 -9.932 0.477 1.00 69.88 110 LYS A O 1
ATOM 811 N N . ILE A 1 111 ? 9.458 -8.235 -0.829 1.00 65.94 111 ILE A N 1
ATOM 812 C CA . ILE A 1 111 ? 8.994 -8.833 -2.072 1.00 65.94 111 ILE A CA 1
ATOM 813 C C . ILE A 1 111 ? 10.061 -9.810 -2.547 1.00 65.94 111 ILE A C 1
ATOM 815 O O . ILE A 1 111 ? 11.198 -9.435 -2.826 1.00 65.94 111 ILE A O 1
ATOM 819 N N . ALA A 1 112 ? 9.696 -11.086 -2.625 1.00 59.09 112 ALA A N 1
ATOM 820 C CA . ALA A 1 112 ? 10.520 -12.074 -3.299 1.00 59.09 112 ALA A CA 1
ATOM 821 C C . ALA A 1 112 ? 10.309 -11.949 -4.814 1.00 59.09 112 ALA A C 1
ATOM 823 O O . ALA A 1 112 ? 9.178 -11.924 -5.289 1.00 59.09 112 ALA A O 1
ATOM 824 N N . THR A 1 113 ? 11.397 -11.936 -5.583 1.00 50.22 113 THR A N 1
ATOM 825 C CA . THR A 1 113 ? 11.418 -11.863 -7.059 1.00 50.22 113 THR A CA 1
ATOM 826 C C . THR A 1 113 ? 10.809 -13.077 -7.771 1.00 50.22 113 THR A C 1
ATOM 828 O O . THR A 1 113 ? 10.828 -13.142 -8.996 1.00 50.22 113 THR A O 1
ATOM 831 N N . SER A 1 114 ? 10.260 -14.046 -7.036 1.00 46.34 114 SER A N 1
ATOM 832 C CA . SER A 1 114 ? 9.566 -15.196 -7.607 1.00 46.34 114 SER A CA 1
ATOM 833 C C . SER A 1 114 ? 8.256 -15.455 -6.872 1.00 46.34 114 SER A C 1
ATOM 835 O O . SER A 1 114 ? 8.237 -15.725 -5.670 1.00 46.34 114 SER A O 1
ATOM 837 N N . CYS A 1 115 ? 7.157 -15.452 -7.628 1.00 49.16 115 CYS A N 1
ATOM 838 C CA . CYS A 1 115 ? 5.915 -16.120 -7.255 1.00 49.16 115 CYS A CA 1
ATOM 839 C C . CYS A 1 115 ? 6.142 -17.634 -7.264 1.00 49.16 115 CYS A C 1
ATOM 841 O O . CYS A 1 115 ? 5.604 -18.350 -8.106 1.00 49.16 115 CYS A O 1
ATOM 843 N N . THR A 1 116 ? 6.973 -18.151 -6.363 1.00 41.19 116 THR A N 1
ATOM 844 C CA . THR A 1 116 ? 6.930 -19.585 -6.100 1.00 41.19 116 THR A CA 1
ATOM 845 C C . THR A 1 116 ? 5.642 -19.774 -5.325 1.00 41.19 116 THR A C 1
ATOM 847 O O . THR A 1 116 ? 5.588 -19.417 -4.152 1.00 41.19 116 THR A O 1
ATOM 850 N N . GLY A 1 117 ? 4.577 -20.189 -6.016 1.00 42.94 117 GLY A N 1
ATOM 851 C CA . GLY A 1 117 ? 3.285 -20.478 -5.413 1.00 42.94 117 GLY A CA 1
ATOM 852 C C . GLY A 1 117 ? 3.495 -21.407 -4.228 1.00 42.94 117 GLY A C 1
ATOM 853 O O . GLY A 1 117 ? 3.637 -22.616 -4.394 1.00 42.94 117 GLY A O 1
ATOM 854 N N . GLY A 1 118 ? 3.568 -20.826 -3.033 1.00 36.41 118 GLY A N 1
ATOM 855 C CA . GLY A 1 118 ? 3.562 -21.555 -1.786 1.00 36.41 118 GLY A CA 1
ATOM 856 C C . GLY A 1 118 ? 2.141 -22.024 -1.609 1.00 36.41 118 GLY A C 1
ATOM 857 O O . GLY A 1 118 ? 1.354 -21.345 -0.955 1.00 36.41 118 GLY A O 1
ATOM 858 N N . GLY A 1 119 ? 1.804 -23.131 -2.273 1.00 30.22 119 GLY A N 1
ATOM 859 C CA . GLY A 1 119 ? 0.608 -23.885 -1.965 1.00 30.22 119 GLY A CA 1
ATOM 860 C C . GLY A 1 119 ? 0.503 -23.985 -0.452 1.00 30.22 119 GLY A C 1
ATOM 861 O O . GLY A 1 119 ? 1.478 -24.314 0.225 1.00 30.22 119 GLY A O 1
ATOM 862 N N . ILE A 1 120 ? -0.667 -23.625 0.058 1.00 31.62 120 ILE A N 1
ATOM 863 C CA . ILE A 1 120 ? -1.119 -24.078 1.363 1.00 31.62 120 ILE A CA 1
ATOM 864 C C . ILE A 1 120 ? -0.751 -25.566 1.487 1.00 31.62 120 ILE A C 1
ATOM 866 O O . ILE A 1 120 ? -1.135 -26.375 0.639 1.00 31.62 120 ILE A O 1
ATOM 870 N N . GLN A 1 121 ? 0.079 -25.897 2.470 1.00 33.50 121 GLN A N 1
ATOM 871 C CA . GLN A 1 121 ? 0.178 -27.261 2.973 1.00 33.50 121 GLN A CA 1
ATOM 872 C C . GLN A 1 121 ? -0.713 -27.350 4.201 1.00 33.50 121 GLN A C 1
ATOM 874 O O . GLN A 1 121 ? -0.667 -26.395 5.011 1.00 33.50 121 GLN A O 1
#

Sequence (121 aa):
MERLHFLLGYTCTNIEVSPPLTAFSVRIENAAITGFKVGLIASGSSTVIDVSEGGSNSDMKMYGADMGGLLSVPGVGEVKTYVVSGVYDRVEVFPILESGRTCDDGDSIKIATSCTGGGIQ